Protein AF-A0A0F9CCA0-F1 (afdb_monomer_lite)

pLDDT: mean 85.48, std 14.03, range [41.44, 96.62]

Structure (mmCIF, N/CA/C/O backbone):
data_AF-A0A0F9CCA0-F1
#
_entry.id   AF-A0A0F9CCA0-F1
#
loop_
_atom_site.group_PDB
_atom_site.id
_atom_site.type_symbol
_atom_site.label_atom_id
_atom_site.label_alt_id
_atom_site.label_comp_id
_atom_site.label_asym_id
_atom_site.label_entity_id
_atom_site.label_seq_id
_atom_site.pdbx_PDB_ins_code
_atom_site.Cartn_x
_atom_site.Cartn_y
_atom_site.Cartn_z
_atom_site.occupancy
_atom_site.B_iso_or_equiv
_atom_site.auth_seq_id
_atom_site.auth_comp_id
_atom_site.auth_asym_id
_atom_site.auth_atom_id
_atom_site.pdbx_PDB_model_num
ATOM 1 N N . MET A 1 1 ? 30.224 0.792 8.759 1.00 43.25 1 MET A N 1
ATOM 2 C CA . MET A 1 1 ? 29.448 0.899 10.012 1.00 43.25 1 MET A CA 1
ATOM 3 C C . MET A 1 1 ? 27.995 0.594 9.681 1.00 43.25 1 MET A C 1
ATOM 5 O O . MET A 1 1 ? 27.235 1.512 9.409 1.00 43.25 1 MET A O 1
ATOM 9 N N . SER A 1 2 ? 27.626 -0.685 9.598 1.00 61.38 2 SER A N 1
ATOM 10 C CA . SER A 1 2 ? 26.232 -1.082 9.375 1.00 61.38 2 SER A CA 1
ATOM 11 C C . SER A 1 2 ? 25.511 -0.961 10.714 1.00 61.38 2 SER A C 1
ATOM 13 O O . SER A 1 2 ? 25.639 -1.842 11.559 1.00 61.38 2 SER A O 1
ATOM 15 N N . GLY A 1 3 ? 24.877 0.187 10.963 1.00 59.09 3 GLY A N 1
ATOM 16 C CA . GLY A 1 3 ? 24.071 0.391 12.165 1.00 59.09 3 GLY A CA 1
ATOM 17 C C . GLY A 1 3 ? 22.967 -0.661 12.239 1.00 59.09 3 GLY A C 1
ATOM 18 O O . GLY A 1 3 ? 22.437 -1.067 11.206 1.00 59.09 3 GLY A O 1
ATOM 19 N N . THR A 1 4 ? 22.642 -1.123 13.445 1.00 70.94 4 THR A N 1
ATOM 20 C CA . THR A 1 4 ? 21.506 -2.013 13.697 1.00 70.94 4 THR A CA 1
ATOM 21 C C . THR A 1 4 ? 20.249 -1.344 13.139 1.00 70.94 4 THR A C 1
ATOM 23 O O . THR A 1 4 ? 19.756 -0.382 13.723 1.00 70.94 4 THR A O 1
ATOM 26 N N . GLY A 1 5 ? 19.789 -1.774 11.962 1.00 70.44 5 GLY A N 1
ATOM 27 C CA . GLY A 1 5 ? 18.635 -1.172 11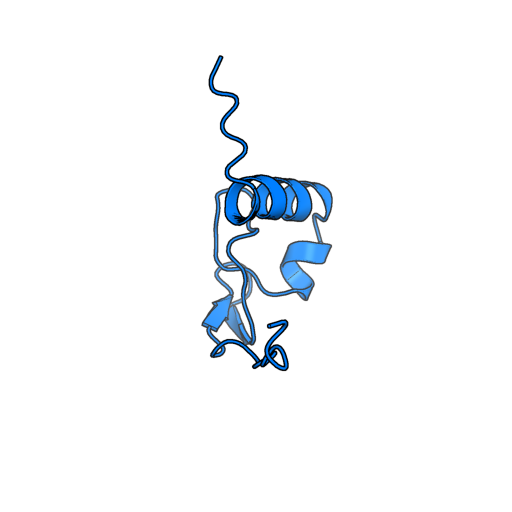.298 1.00 70.44 5 GLY A CA 1
ATOM 28 C C . GLY A 1 5 ? 17.418 -1.248 12.214 1.00 70.44 5 GLY A C 1
ATOM 29 O O . GLY A 1 5 ? 17.051 -2.330 12.667 1.00 70.44 5 GLY A O 1
ATOM 30 N N . HIS A 1 6 ? 16.818 -0.102 12.526 1.00 76.56 6 HIS A N 1
ATOM 31 C CA . HIS A 1 6 ? 15.607 -0.038 13.331 1.00 76.56 6 HIS A CA 1
ATOM 32 C C . HIS A 1 6 ? 14.397 -0.141 12.402 1.00 76.56 6 HIS A C 1
ATOM 34 O O . HIS A 1 6 ? 14.053 0.818 11.716 1.00 76.56 6 HIS A O 1
ATOM 40 N N . ILE A 1 7 ? 13.783 -1.323 12.350 1.00 75.88 7 ILE A N 1
ATOM 41 C CA . ILE A 1 7 ? 12.519 -1.538 11.643 1.00 75.88 7 ILE A CA 1
ATOM 42 C C . ILE A 1 7 ? 11.406 -1.245 12.651 1.00 75.88 7 ILE A C 1
ATOM 44 O O . ILE A 1 7 ? 11.185 -2.032 13.570 1.00 75.88 7 ILE A O 1
ATOM 48 N N . SER A 1 8 ? 10.747 -0.097 12.505 1.00 80.38 8 SER A N 1
ATOM 49 C CA . SER A 1 8 ? 9.548 0.258 13.270 1.00 80.38 8 SER A CA 1
ATOM 50 C C . SER A 1 8 ? 8.329 0.183 12.362 1.00 80.38 8 SER A C 1
ATOM 52 O O . SER A 1 8 ? 8.429 0.503 11.178 1.00 80.38 8 SER A O 1
ATOM 54 N N . ALA A 1 9 ? 7.184 -0.203 12.927 1.00 80.69 9 ALA A N 1
ATOM 55 C CA . ALA A 1 9 ? 5.904 -0.062 12.245 1.00 80.69 9 ALA A CA 1
ATOM 56 C C . ALA A 1 9 ? 5.645 1.417 11.931 1.00 80.69 9 ALA A C 1
ATOM 58 O O . ALA A 1 9 ? 6.008 2.299 12.724 1.00 80.69 9 ALA A O 1
ATOM 59 N N . GLU A 1 10 ? 5.029 1.677 10.782 1.00 81.75 10 GLU A N 1
ATOM 60 C CA . GLU A 1 10 ? 4.558 3.018 10.453 1.00 81.75 10 GLU A CA 1
ATOM 61 C C . GLU A 1 10 ? 3.262 3.325 11.219 1.00 81.75 10 GLU A C 1
ATOM 63 O O . GLU A 1 10 ? 2.516 2.410 11.584 1.00 81.75 10 GLU A O 1
ATOM 68 N N . PRO A 1 11 ? 2.982 4.607 11.516 1.00 88.00 11 PRO A N 1
ATOM 69 C CA . PRO A 1 11 ? 1.731 4.974 12.159 1.00 88.00 11 PRO A CA 1
ATOM 70 C C . PRO A 1 11 ? 0.540 4.546 11.285 1.00 88.00 11 PRO A C 1
ATOM 72 O O . PRO A 1 11 ? 0.574 4.745 10.066 1.00 88.00 11 PRO A O 1
ATOM 75 N N . PRO A 1 12 ? -0.522 3.982 11.886 1.00 91.44 12 PRO A N 1
ATOM 76 C CA . PRO A 1 12 ? -1.697 3.571 11.139 1.00 91.44 12 PRO A CA 1
ATOM 77 C C . PRO A 1 12 ? -2.376 4.782 10.494 1.00 91.44 12 PRO A C 1
ATOM 79 O O . PRO A 1 12 ? -2.434 5.879 11.056 1.00 91.44 12 PRO A O 1
ATOM 82 N N . LYS A 1 13 ? -2.920 4.557 9.304 1.00 94.25 13 LYS A N 1
ATOM 83 C CA . LYS A 1 13 ? -3.707 5.516 8.533 1.00 94.25 13 LYS A CA 1
ATOM 84 C C . LYS A 1 13 ? -5.040 4.879 8.155 1.00 94.25 13 LYS A C 1
ATOM 86 O O . LYS A 1 13 ? -5.239 3.674 8.279 1.00 94.25 13 LYS A O 1
ATOM 91 N N . THR A 1 14 ? -5.976 5.699 7.699 1.00 96.56 14 THR A N 1
ATOM 92 C CA . THR A 1 14 ? -7.249 5.206 7.172 1.00 96.56 14 THR A CA 1
ATOM 93 C C . THR A 1 14 ? -7.086 4.860 5.698 1.00 96.56 14 THR A C 1
ATOM 95 O O . THR A 1 14 ? -6.727 5.729 4.910 1.00 96.56 14 THR A O 1
ATOM 98 N N . CYS A 1 15 ? -7.368 3.614 5.321 1.00 96.19 15 CYS A N 1
ATOM 99 C CA . CYS A 1 15 ? -7.328 3.182 3.928 1.00 96.19 15 CYS A CA 1
ATOM 100 C C . CYS A 1 15 ? -8.369 3.938 3.094 1.00 96.19 15 CYS A C 1
ATOM 102 O O . CYS A 1 15 ? -9.559 3.907 3.411 1.00 96.19 15 CYS A O 1
ATOM 104 N N . GLU A 1 16 ? -7.945 4.515 1.974 1.00 95.94 16 GLU A N 1
ATOM 105 C CA . GLU A 1 16 ? -8.815 5.310 1.095 1.00 95.94 16 GLU A CA 1
ATOM 106 C C . GLU A 1 16 ? -9.821 4.465 0.289 1.00 95.94 16 GLU A C 1
ATOM 108 O O . GLU A 1 16 ? -10.778 5.002 -0.264 1.00 95.94 16 GLU A O 1
ATOM 113 N N . LEU A 1 17 ? -9.657 3.135 0.253 1.00 94.19 17 LEU A N 1
ATOM 114 C CA . LEU A 1 17 ? -10.551 2.224 -0.477 1.00 94.19 17 LEU A CA 1
ATOM 115 C C . LEU A 1 17 ? -11.621 1.563 0.396 1.00 94.19 17 LEU A C 1
ATOM 117 O O . LEU A 1 17 ? -12.727 1.313 -0.078 1.00 94.19 17 LEU A O 1
ATOM 121 N N . CYS A 1 18 ? -11.307 1.225 1.649 1.00 95.69 18 CYS A N 1
ATOM 122 C CA . CYS A 1 18 ? -12.242 0.505 2.525 1.00 95.69 18 CYS A CA 1
ATOM 123 C C . CYS A 1 18 ? -12.475 1.157 3.892 1.00 95.69 18 CYS A C 1
ATOM 125 O O . CYS A 1 18 ? -13.330 0.681 4.635 1.00 95.69 18 CYS A O 1
ATOM 127 N N . GLY A 1 19 ? -11.743 2.220 4.240 1.00 95.44 19 GLY A N 1
ATOM 128 C CA . GLY A 1 19 ? -11.925 2.960 5.492 1.00 95.44 19 GLY A CA 1
ATOM 129 C C . GLY A 1 19 ? -11.373 2.281 6.749 1.00 95.44 19 GLY A C 1
ATOM 130 O O . GLY A 1 19 ? -11.581 2.789 7.848 1.00 95.44 19 GLY A O 1
ATOM 131 N N . VAL A 1 20 ? -10.679 1.146 6.625 1.00 96.62 20 VAL A N 1
ATOM 132 C CA . VAL A 1 20 ? -10.024 0.489 7.768 1.00 96.62 20 VAL A CA 1
ATOM 133 C C . VAL A 1 20 ? -8.851 1.330 8.277 1.00 96.62 20 VAL A C 1
ATOM 135 O O . VAL A 1 20 ? -8.151 1.958 7.484 1.00 96.62 20 VAL A O 1
ATOM 138 N N . HIS A 1 21 ? -8.640 1.349 9.593 1.00 96.06 21 HIS A N 1
ATOM 139 C CA . HIS A 1 21 ? -7.536 2.067 10.225 1.00 96.06 21 HIS A CA 1
ATOM 140 C C . HIS A 1 21 ? -6.386 1.099 10.546 1.00 96.06 21 HIS A C 1
ATOM 142 O O . HIS A 1 21 ? -6.415 0.414 11.568 1.00 96.06 21 HIS A O 1
ATOM 148 N N . GLU A 1 22 ? -5.402 1.007 9.651 1.00 94.69 22 GLU A N 1
ATOM 149 C CA . GLU A 1 22 ? -4.249 0.097 9.750 1.00 94.69 22 GLU A CA 1
ATOM 150 C C . GLU A 1 22 ? -3.011 0.686 9.047 1.00 94.69 22 GLU A C 1
ATOM 152 O O . GLU A 1 22 ? -3.045 1.815 8.556 1.00 94.69 22 GLU A O 1
ATOM 157 N N . GLU A 1 23 ? -1.893 -0.043 8.998 1.00 92.44 23 GLU A N 1
ATOM 158 C CA . GLU A 1 23 ? -0.730 0.403 8.222 1.00 92.44 23 GLU A CA 1
ATOM 159 C C . GLU A 1 23 ? -1.092 0.459 6.725 1.00 92.44 23 GLU A C 1
ATOM 161 O O . GLU A 1 23 ? -1.379 -0.563 6.098 1.00 92.44 23 GLU A O 1
ATOM 166 N N . CYS A 1 24 ? -1.102 1.667 6.158 1.00 94.94 24 CYS A N 1
ATOM 167 C CA . CYS A 1 24 ? -1.405 1.893 4.747 1.00 94.94 24 CYS A CA 1
ATOM 168 C C . CYS A 1 24 ? -0.154 2.345 4.001 1.00 94.94 24 CYS A C 1
ATOM 170 O O . CYS A 1 24 ? 0.693 3.050 4.551 1.00 94.94 24 CYS A O 1
ATOM 172 N N . ARG A 1 25 ? -0.062 1.950 2.732 1.00 93.88 25 ARG A N 1
ATOM 173 C CA . ARG A 1 25 ? 1.031 2.321 1.833 1.00 93.88 25 ARG A CA 1
ATOM 174 C C . ARG A 1 25 ? 0.465 2.994 0.583 1.00 93.88 25 ARG A C 1
ATOM 176 O O . ARG A 1 25 ? -0.612 2.585 0.144 1.00 93.88 25 ARG A O 1
ATOM 183 N N . PRO A 1 26 ? 1.189 3.942 -0.037 1.00 93.44 26 PRO A N 1
ATOM 184 C CA . PRO A 1 26 ? 0.753 4.654 -1.241 1.00 93.44 26 PRO A CA 1
ATOM 185 C C . PRO A 1 26 ? 0.904 3.777 -2.500 1.00 93.44 26 PRO A C 1
ATOM 187 O O . PRO A 1 26 ? 1.575 4.132 -3.467 1.00 93.44 26 PRO A O 1
ATOM 190 N N . TYR A 1 27 ? 0.345 2.566 -2.454 1.00 94.44 27 TYR A N 1
ATOM 191 C CA . TYR A 1 27 ? 0.400 1.556 -3.514 1.00 94.44 27 TYR A CA 1
ATOM 192 C C . TYR A 1 27 ? -0.9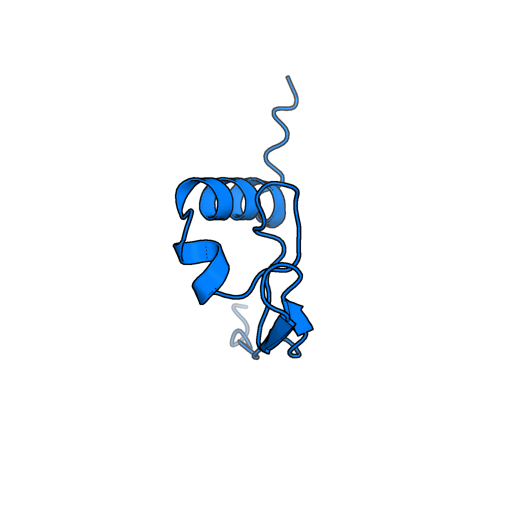49 1.399 -4.222 1.00 94.44 27 TYR A C 1
ATOM 194 O O . TYR A 1 27 ? -1.130 0.465 -5.001 1.00 94.44 27 TYR A O 1
ATOM 202 N N . GLY A 1 28 ? -1.907 2.291 -3.955 1.00 90.88 28 GLY A N 1
ATOM 203 C CA . GLY A 1 28 ? -3.149 2.350 -4.708 1.00 90.88 28 GLY A CA 1
ATOM 204 C C . GLY A 1 28 ? -2.894 2.538 -6.212 1.00 90.88 28 GLY A C 1
ATOM 205 O O . GLY A 1 28 ? -1.828 3.028 -6.603 1.00 90.88 28 GLY A O 1
ATOM 206 N N . PRO A 1 29 ? -3.849 2.164 -7.081 1.00 86.50 29 PRO A N 1
ATOM 207 C CA . PRO A 1 29 ? -3.705 2.269 -8.535 1.00 86.50 29 PRO A CA 1
ATOM 208 C C . PRO A 1 29 ? -3.301 3.664 -9.037 1.00 86.50 29 PRO A C 1
ATOM 210 O O . PRO A 1 29 ? -2.645 3.765 -10.073 1.00 86.50 29 PRO A O 1
ATOM 213 N N . ASN A 1 30 ? -3.664 4.717 -8.300 1.00 87.69 30 ASN A N 1
ATOM 214 C CA . ASN A 1 30 ? -3.350 6.116 -8.581 1.00 87.69 30 ASN A CA 1
ATOM 215 C C . ASN A 1 30 ? -2.457 6.759 -7.501 1.00 87.69 30 ASN A C 1
ATOM 217 O O . ASN A 1 30 ? -2.255 7.972 -7.522 1.00 87.69 30 ASN A O 1
ATOM 221 N N . GLY A 1 31 ? -1.901 5.965 -6.580 1.00 88.06 31 GLY A N 1
ATOM 222 C CA . GLY A 1 31 ? -1.092 6.440 -5.453 1.00 88.06 31 GLY A CA 1
ATOM 223 C C . GLY A 1 31 ? -1.862 6.640 -4.145 1.00 88.06 31 GLY A C 1
ATOM 224 O O . GLY A 1 31 ? -1.324 7.262 -3.234 1.00 88.06 31 GLY A O 1
ATOM 225 N N . GLU A 1 32 ? -3.088 6.123 -4.039 1.00 93.75 32 GLU A N 1
ATOM 226 C CA . GLU A 1 32 ? -3.876 6.152 -2.804 1.00 93.75 32 GLU A CA 1
ATOM 227 C C . GLU A 1 32 ? -3.183 5.376 -1.664 1.00 93.75 32 GLU A C 1
ATOM 229 O O . GLU A 1 32 ? -2.545 4.339 -1.894 1.00 93.75 32 GLU A O 1
ATOM 234 N N . ASP A 1 33 ? -3.357 5.840 -0.423 1.00 95.38 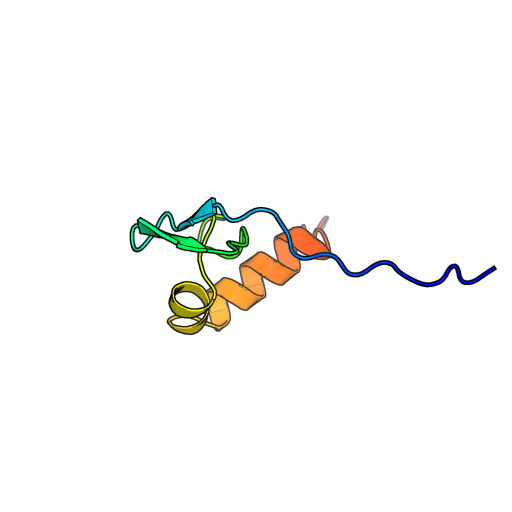33 ASP A N 1
ATOM 235 C CA . ASP A 1 33 ? -2.957 5.133 0.794 1.00 95.38 33 ASP A CA 1
ATOM 236 C C . ASP A 1 33 ? -3.910 3.941 1.018 1.00 95.38 33 ASP A C 1
ATOM 238 O O . ASP A 1 33 ? -5.068 4.072 1.438 1.00 95.38 33 ASP A O 1
ATOM 242 N N . VAL A 1 34 ? -3.420 2.733 0.732 1.00 95.88 34 VAL A N 1
ATOM 243 C CA . VAL A 1 34 ? -4.202 1.493 0.796 1.00 95.88 34 VAL A CA 1
ATOM 244 C C . VAL A 1 34 ? -3.644 0.514 1.817 1.00 95.88 34 VAL A C 1
ATOM 246 O O . VAL A 1 34 ? -2.432 0.376 1.982 1.00 95.88 34 VAL A O 1
ATOM 249 N N . CYS A 1 35 ? -4.543 -0.197 2.495 1.00 95.44 35 CYS A N 1
ATOM 250 C CA . CYS A 1 35 ? -4.171 -1.297 3.371 1.00 95.44 35 CYS A CA 1
ATOM 251 C C . CYS A 1 35 ? -3.666 -2.513 2.586 1.00 95.44 35 CYS A C 1
ATOM 253 O O . CYS A 1 35 ? -3.958 -2.661 1.393 1.00 95.44 35 CYS A O 1
ATOM 255 N N . PHE A 1 36 ? -2.989 -3.440 3.273 1.00 94.00 36 PHE A N 1
ATOM 256 C CA . PHE A 1 36 ? -2.485 -4.671 2.657 1.00 94.00 36 PHE A CA 1
ATOM 257 C C . PHE A 1 36 ? -3.602 -5.453 1.955 1.00 94.00 36 PHE A C 1
ATOM 259 O O . PHE A 1 36 ? -3.472 -5.829 0.793 1.00 94.00 36 PHE A O 1
ATOM 266 N N . SER A 1 37 ? -4.746 -5.621 2.622 1.00 95.88 37 SER A N 1
ATOM 267 C CA . SER A 1 37 ? -5.889 -6.357 2.071 1.00 95.88 37 SER A CA 1
ATOM 268 C C . SER A 1 37 ? -6.433 -5.742 0.779 1.00 95.88 37 SER A C 1
ATOM 270 O O . SER A 1 37 ? -6.870 -6.471 -0.107 1.00 95.88 37 SER A O 1
ATOM 272 N N . CYS A 1 38 ? -6.428 -4.412 0.652 1.00 95.00 38 CYS A N 1
ATOM 273 C CA . CYS A 1 38 ? -6.863 -3.735 -0.568 1.00 95.00 38 CYS A CA 1
ATOM 274 C C . CYS A 1 38 ? -5.789 -3.771 -1.659 1.00 95.00 38 CYS A C 1
ATOM 276 O O . CYS A 1 38 ? -6.132 -4.020 -2.811 1.00 95.00 38 CYS A O 1
ATOM 278 N N . GLY A 1 39 ? -4.509 -3.619 -1.307 1.00 93.81 39 GLY A N 1
ATOM 279 C CA . GLY A 1 39 ? -3.400 -3.782 -2.251 1.00 93.81 39 GLY A CA 1
ATOM 280 C C . GLY A 1 39 ? -3.320 -5.195 -2.840 1.00 93.81 39 GLY A C 1
ATOM 281 O O . GLY A 1 39 ? -3.032 -5.355 -4.018 1.00 93.81 39 GLY A O 1
ATOM 282 N N . MET A 1 40 ? -3.652 -6.229 -2.062 1.00 94.94 40 MET A N 1
ATOM 283 C CA . MET A 1 40 ? -3.650 -7.621 -2.533 1.00 94.94 40 MET A CA 1
ATOM 284 C C . MET A 1 40 ? -4.867 -7.999 -3.394 1.00 94.94 40 MET A C 1
ATOM 286 O O . MET A 1 40 ? -4.867 -9.066 -4.003 1.00 94.94 40 MET A O 1
ATOM 290 N N . LYS A 1 41 ? -5.901 -7.148 -3.490 1.00 94.44 41 LYS A N 1
ATOM 291 C CA . LYS A 1 41 ? -6.994 -7.349 -4.465 1.00 94.44 41 LYS A CA 1
ATOM 292 C C . LYS A 1 41 ? -6.531 -7.093 -5.901 1.00 94.44 41 LYS A C 1
ATOM 294 O O . LYS A 1 41 ? -7.086 -7.686 -6.820 1.00 94.44 41 LYS A O 1
ATOM 299 N N . ASP A 1 42 ? -5.533 -6.228 -6.076 1.00 90.88 42 ASP A N 1
ATOM 300 C CA . ASP A 1 42 ? -4.871 -5.944 -7.351 1.00 90.88 42 ASP A CA 1
ATOM 301 C C . ASP A 1 42 ? -3.356 -5.828 -7.123 1.00 90.88 42 ASP A C 1
ATOM 303 O O . ASP A 1 42 ? -2.771 -4.742 -7.072 1.00 90.88 42 ASP A O 1
ATOM 307 N N . GLU A 1 43 ? -2.712 -6.987 -6.970 1.00 93.56 43 GLU A N 1
ATOM 308 C CA . GLU A 1 43 ? -1.270 -7.083 -6.726 1.00 93.56 43 GLU A CA 1
ATOM 309 C C . GLU A 1 43 ? -0.449 -6.399 -7.834 1.00 93.56 43 GLU A C 1
ATOM 311 O O . GLU A 1 43 ? 0.602 -5.815 -7.571 1.00 93.56 43 GLU A O 1
ATOM 316 N N . ALA A 1 44 ? -0.936 -6.416 -9.079 1.00 92.31 44 ALA A N 1
ATOM 317 C CA . ALA A 1 44 ? -0.259 -5.778 -10.202 1.00 92.31 44 ALA A CA 1
ATOM 318 C C . ALA A 1 44 ? -0.266 -4.245 -10.077 1.00 92.31 44 ALA A C 1
ATOM 320 O O . ALA A 1 44 ? 0.748 -3.599 -10.358 1.00 92.31 44 ALA A O 1
ATOM 321 N N . ALA A 1 45 ? -1.376 -3.639 -9.646 1.00 90.00 45 ALA A N 1
ATOM 322 C CA . ALA A 1 45 ? -1.418 -2.220 -9.292 1.00 90.00 45 ALA A CA 1
ATOM 323 C C . ALA A 1 45 ? -0.511 -1.909 -8.096 1.00 90.00 45 ALA A C 1
ATOM 325 O O . ALA A 1 45 ? 0.327 -1.012 -8.202 1.00 90.00 45 ALA A O 1
ATOM 326 N N . ALA A 1 46 ? -0.586 -2.704 -7.025 1.00 93.31 46 ALA A N 1
ATOM 327 C CA . ALA A 1 46 ? 0.238 -2.502 -5.836 1.00 93.31 46 ALA A CA 1
ATOM 328 C C . ALA A 1 46 ? 1.740 -2.574 -6.142 1.00 93.31 46 ALA A C 1
ATOM 330 O O . ALA A 1 46 ? 2.515 -1.736 -5.684 1.00 93.31 46 ALA A O 1
ATOM 331 N N . LYS A 1 47 ? 2.160 -3.525 -6.984 1.00 92.12 47 LYS A N 1
ATOM 332 C CA . LYS A 1 47 ? 3.552 -3.655 -7.424 1.00 92.12 47 LYS A CA 1
ATOM 333 C C . LYS A 1 47 ? 4.006 -2.456 -8.255 1.00 92.12 47 LYS A C 1
ATOM 335 O O . LYS A 1 47 ? 5.128 -1.995 -8.069 1.00 92.12 47 LYS A O 1
ATOM 340 N N . ARG A 1 48 ? 3.155 -1.925 -9.141 1.00 91.19 48 ARG A N 1
ATOM 341 C CA . ARG A 1 48 ? 3.456 -0.693 -9.896 1.00 91.19 48 ARG A CA 1
ATOM 342 C C . ARG A 1 48 ? 3.602 0.511 -8.964 1.00 91.19 48 ARG A C 1
ATOM 344 O O . ARG A 1 48 ? 4.578 1.244 -9.089 1.00 91.19 48 ARG A O 1
ATOM 351 N N . GLY A 1 49 ? 2.688 0.670 -8.005 1.00 91.00 49 GLY A N 1
ATOM 352 C CA . GLY A 1 49 ? 2.753 1.722 -6.987 1.00 91.00 49 GLY A CA 1
ATOM 353 C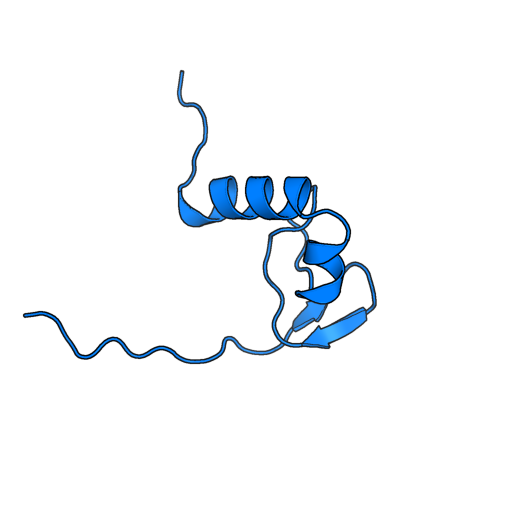 C . GLY A 1 49 ? 4.011 1.619 -6.122 1.00 91.00 49 GLY A C 1
ATOM 354 O O . GLY A 1 49 ? 4.713 2.609 -5.939 1.00 91.00 49 GLY A O 1
ATOM 355 N N . PHE A 1 50 ? 4.365 0.409 -5.682 1.00 91.12 50 PHE A N 1
ATOM 356 C CA . PHE A 1 50 ? 5.610 0.134 -4.962 1.00 91.12 50 PHE A CA 1
ATOM 357 C C . PHE A 1 50 ? 6.845 0.522 -5.776 1.00 91.12 50 PHE A C 1
ATOM 359 O O . PHE A 1 50 ? 7.709 1.234 -5.267 1.00 91.12 50 PHE A O 1
ATOM 366 N N . MET A 1 51 ? 6.919 0.096 -7.042 1.00 89.88 51 MET A N 1
ATOM 367 C CA . MET A 1 51 ? 8.054 0.419 -7.909 1.00 89.88 51 MET A CA 1
ATOM 368 C C . MET A 1 51 ? 8.199 1.929 -8.109 1.00 89.88 51 MET A C 1
ATOM 370 O O . MET A 1 51 ? 9.294 2.466 -7.957 1.00 89.88 51 MET A O 1
ATOM 374 N N . LYS A 1 52 ? 7.084 2.621 -8.367 1.00 88.56 52 LYS A N 1
ATOM 375 C CA . LYS A 1 52 ? 7.056 4.077 -8.519 1.00 88.56 52 LYS A CA 1
ATOM 376 C C . LYS A 1 52 ? 7.490 4.795 -7.238 1.00 88.56 52 LYS A C 1
ATOM 378 O O . LYS A 1 52 ? 8.313 5.698 -7.299 1.00 88.56 52 LYS A O 1
ATOM 383 N N . TYR A 1 53 ? 6.963 4.393 -6.083 1.00 87.31 53 TYR A N 1
ATOM 384 C CA . TYR A 1 53 ? 7.198 5.085 -4.815 1.00 87.31 53 TYR A CA 1
ATOM 385 C C . TYR A 1 53 ? 8.594 4.829 -4.225 1.00 87.31 53 TYR A C 1
ATOM 387 O O . TYR A 1 53 ? 9.210 5.745 -3.691 1.00 87.31 53 TYR A O 1
ATOM 395 N N . ILE A 1 54 ? 9.099 3.592 -4.302 1.00 88.12 54 ILE A N 1
ATOM 396 C CA . ILE A 1 54 ? 10.372 3.201 -3.671 1.00 88.12 54 ILE A CA 1
ATOM 397 C C . ILE A 1 54 ? 11.568 3.437 -4.585 1.00 88.12 54 ILE A C 1
ATOM 399 O O . ILE A 1 54 ? 12.603 3.911 -4.122 1.00 88.12 54 ILE A O 1
ATOM 403 N N . PHE A 1 55 ? 11.450 3.085 -5.865 1.00 86.81 55 PHE A N 1
ATOM 404 C CA . PHE A 1 55 ? 12.572 3.174 -6.799 1.00 86.81 55 PHE A CA 1
ATOM 405 C C . PHE A 1 55 ? 12.528 4.424 -7.667 1.00 86.81 55 PHE A C 1
ATOM 407 O O . PHE A 1 55 ? 13.462 4.629 -8.436 1.00 86.81 55 PHE A O 1
ATOM 414 N N . GLY A 1 56 ? 11.472 5.241 -7.556 1.00 75.75 56 GLY A N 1
ATOM 415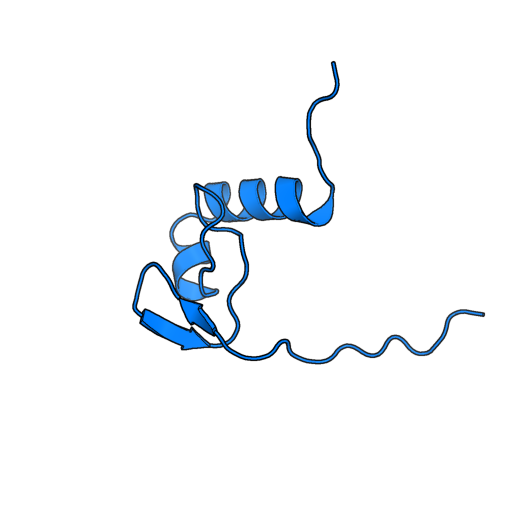 C CA . GLY A 1 56 ? 11.337 6.461 -8.346 1.00 75.75 56 GLY A CA 1
ATOM 416 C C . GLY A 1 56 ? 11.477 6.183 -9.836 1.00 75.75 56 GLY A C 1
ATOM 417 O O . GLY A 1 56 ? 12.111 6.968 -10.525 1.00 75.75 56 GLY A O 1
ATOM 418 N N . SER A 1 57 ? 10.990 5.028 -10.315 1.00 61.25 57 SER A N 1
ATOM 419 C CA . SER A 1 57 ? 11.057 4.661 -11.732 1.00 61.25 57 SER A CA 1
ATOM 420 C C . SER A 1 57 ? 10.082 5.518 -12.539 1.00 61.25 57 SER A C 1
ATOM 422 O O . SER A 1 57 ? 9.077 5.034 -13.054 1.00 61.25 57 SER A O 1
ATOM 424 N N . ASP A 1 58 ? 10.371 6.809 -12.602 1.00 56.69 58 ASP A N 1
ATOM 425 C CA . ASP A 1 58 ? 10.155 7.604 -13.784 1.00 56.69 58 ASP A CA 1
ATOM 426 C C . ASP A 1 58 ? 11.146 7.063 -14.817 1.00 56.69 58 ASP A C 1
ATOM 428 O O . ASP A 1 58 ? 12.361 7.043 -14.612 1.00 56.69 58 ASP A O 1
ATOM 432 N N . GLU A 1 59 ? 10.616 6.535 -15.913 1.00 54.47 59 GLU A N 1
ATOM 433 C CA . GLU A 1 59 ? 11.377 6.426 -17.147 1.00 54.47 59 GLU A CA 1
ATOM 434 C C . GLU A 1 59 ? 11.762 7.860 -17.554 1.00 54.47 59 GLU A C 1
ATOM 436 O O . GLU A 1 59 ? 11.063 8.507 -18.330 1.00 54.47 59 GLU A O 1
ATOM 441 N 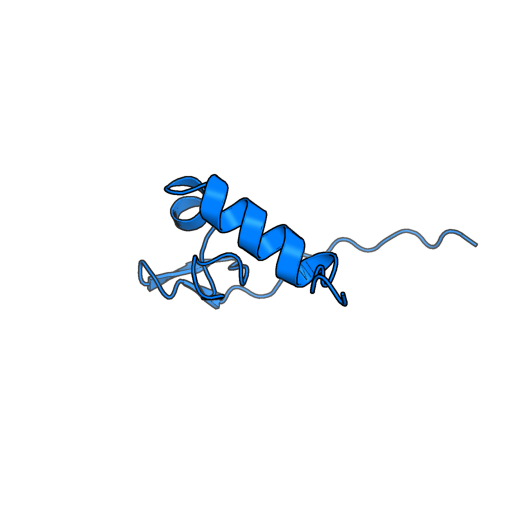N . GLU A 1 60 ? 12.846 8.391 -16.979 1.00 52.09 60 GLU A N 1
ATOM 442 C CA . GLU A 1 60 ? 13.585 9.511 -17.554 1.00 52.09 60 GLU A CA 1
ATOM 443 C C . GLU A 1 60 ? 14.232 8.990 -18.844 1.00 52.09 60 GLU A C 1
ATOM 445 O O . GLU A 1 60 ? 15.343 8.452 -18.849 1.00 52.09 60 GLU A O 1
ATOM 450 N N . GLY A 1 61 ? 13.446 9.046 -19.921 1.00 41.44 61 GLY A N 1
ATOM 451 C CA . GLY A 1 61 ? 13.912 8.946 -21.302 1.00 41.44 61 GLY A CA 1
ATOM 452 C C . GLY A 1 61 ? 14.642 10.198 -21.768 1.00 41.44 61 GLY A C 1
ATOM 453 O O . GLY A 1 61 ? 14.454 11.276 -21.157 1.00 41.44 61 GLY A O 1
#

Organism: NCBI:txid412755

Secondary structure (DSSP, 8-state):
--------PPPPEE-TTT--EE-EES-STTS--EEHHHHGGGHHHHHHHHHHHHH------

Sequence (61 aa):
MSGTGHISAEPPKTCELCGVHEECRPYGPNGEDVCFSCGMKDEAAAKRGFMKYIFGSDEEG

Foldseek 3Di:
DPPPDDDDQDQWDQFPPPRDTGQFFLQALVRGGHDPVVCVVPVVSSVVRCCCPPVVPPPPD

Radius of gyration: 13.58 Å; chains: 1; bounding box: 42×17×35 Å